Protein AF-A0A7S2H1B6-F1 (afdb_monomer)

Mean predicted aligned error: 14.21 Å

Radius of gyration: 17.43 Å; Cα contacts (8 Å, |Δi|>4): 157; chains: 1; bounding box: 43×39×37 Å

Secondary structure (DSSP, 8-state):
-EEE-TTS-EEEPPPSTTEEEETTTTEEEES---TTS---------B-SSS-----TTTTTS--EEEBSSTTEEEEE-TT--EEEEE-SSTT--EETTTTEE-

Organism: NCBI:txid374047

Foldseek 3Di:
DWDADPVGDIDDDDAPPQWDQDPQVNHTDHDDDPPPDPPPPPPQQAADPPPRQPQDLVPPPPDQWAHHPDQQWIWGADNRSDIDIDGAPDPPWGQDRVVSHTD

pLDDT: mean 76.03, std 14.09, range [40.44, 95.69]

Sequence (103 aa):
FVQCSEYGDCDVMPCPTDEVWSVEAYTCVWSPIPSSMPTSAPTPYTFNCDDKNPCDPLFTAFEYYYPHVEEDKFVQCDAHGGCYVRPCPEIDEVWDKDLKTCV

Structure (mmCIF, N/CA/C/O backbone):
data_AF-A0A7S2H1B6-F1
#
_entry.id   AF-A0A7S2H1B6-F1
#
loop_
_atom_site.group_PDB
_atom_site.id
_atom_site.type_symbol
_atom_site.label_atom_id
_atom_site.label_alt_id
_atom_site.label_comp_id
_atom_site.label_asym_id
_atom_site.label_entity_id
_atom_site.label_seq_id
_atom_site.pdbx_PDB_ins_code
_atom_site.Cartn_x
_atom_site.Cartn_y
_atom_site.Cartn_z
_atom_site.occupancy
_atom_site.B_iso_or_equiv
_atom_site.auth_seq_id
_atom_site.auth_comp_id
_atom_site.auth_asym_id
_atom_site.auth_atom_id
_atom_site.pdbx_PDB_model_num
ATOM 1 N N . PHE A 1 1 ? -0.093 22.857 -9.497 1.00 72.75 1 PHE A N 1
ATOM 2 C CA . PHE A 1 1 ? 0.487 21.908 -8.527 1.00 72.75 1 PHE A CA 1
ATOM 3 C C . PHE A 1 1 ? 1.925 22.267 -8.239 1.00 72.75 1 PHE A C 1
ATOM 5 O O . PHE A 1 1 ? 2.485 23.063 -8.979 1.00 72.75 1 PHE A O 1
ATOM 12 N N . VAL A 1 2 ? 2.500 21.740 -7.158 1.00 77.62 2 VAL A N 1
ATOM 13 C CA . VAL A 1 2 ? 3.910 21.972 -6.823 1.00 77.62 2 VAL A CA 1
ATOM 14 C C . VAL A 1 2 ? 4.702 20.751 -7.253 1.00 77.62 2 VAL A C 1
ATOM 16 O O . VAL A 1 2 ? 4.396 19.643 -6.820 1.00 77.62 2 VAL A O 1
ATOM 19 N N . GLN A 1 3 ? 5.686 20.957 -8.120 1.00 67.81 3 GLN A N 1
ATOM 20 C CA . GLN A 1 3 ? 6.648 19.927 -8.485 1.00 67.81 3 GLN A CA 1
ATOM 21 C C . GLN A 1 3 ? 8.001 20.340 -7.920 1.00 67.81 3 GLN A C 1
ATOM 23 O O . GLN A 1 3 ? 8.445 21.462 -8.148 1.00 67.81 3 GLN A O 1
ATOM 28 N N . CYS A 1 4 ? 8.629 19.448 -7.160 1.00 77.00 4 CYS A N 1
ATOM 29 C CA . CYS A 1 4 ? 9.953 19.688 -6.605 1.00 77.00 4 CYS A CA 1
ATOM 30 C C . CYS A 1 4 ? 10.996 18.890 -7.388 1.00 77.00 4 CYS A C 1
ATOM 32 O O . CYS A 1 4 ? 10.768 17.730 -7.740 1.00 77.00 4 CYS A O 1
ATOM 34 N N . SER A 1 5 ? 12.127 19.527 -7.672 1.00 75.56 5 SER A N 1
ATOM 35 C CA . SER A 1 5 ? 13.293 18.893 -8.282 1.00 75.56 5 SER A CA 1
ATOM 36 C C . SER A 1 5 ? 14.127 18.144 -7.237 1.00 75.56 5 SER A C 1
ATOM 38 O O . SER A 1 5 ? 14.005 18.370 -6.032 1.00 75.56 5 SER A O 1
ATOM 40 N N . GLU A 1 6 ? 15.029 17.280 -7.704 1.00 71.69 6 GLU A N 1
ATOM 41 C CA . GLU A 1 6 ? 15.975 16.543 -6.851 1.00 71.69 6 GLU A CA 1
ATOM 42 C C . GLU A 1 6 ? 16.946 17.451 -6.068 1.00 71.69 6 GLU A C 1
ATOM 44 O O . GLU A 1 6 ? 17.542 17.016 -5.085 1.00 71.69 6 GLU A O 1
ATOM 49 N N . TYR A 1 7 ? 17.071 18.723 -6.463 1.00 76.81 7 TYR A N 1
ATOM 50 C CA . TYR A 1 7 ? 17.921 19.723 -5.812 1.00 76.81 7 TYR A CA 1
ATOM 51 C C . TYR A 1 7 ? 17.175 20.580 -4.774 1.00 76.81 7 TYR A C 1
ATOM 53 O O . TYR A 1 7 ? 17.792 21.418 -4.118 1.00 76.81 7 TYR A O 1
ATOM 61 N N . GLY A 1 8 ? 15.874 20.333 -4.566 1.00 68.81 8 GLY A N 1
ATOM 62 C CA . GLY A 1 8 ? 15.062 21.002 -3.543 1.00 68.81 8 GLY A CA 1
ATOM 63 C C . GLY A 1 8 ? 14.363 22.283 -4.004 1.00 68.81 8 GLY A C 1
ATOM 64 O O . GLY A 1 8 ? 13.673 22.916 -3.206 1.00 68.81 8 GLY A O 1
ATOM 65 N N . ASP A 1 9 ? 14.492 22.655 -5.276 1.00 74.69 9 ASP A N 1
ATOM 66 C CA . ASP A 1 9 ? 13.704 23.734 -5.872 1.00 74.69 9 ASP A CA 1
ATOM 67 C C . ASP A 1 9 ? 12.284 23.243 -6.167 1.00 74.69 9 ASP A C 1
ATOM 69 O O . ASP A 1 9 ? 12.111 22.204 -6.808 1.00 74.69 9 ASP A O 1
ATOM 73 N N . CYS A 1 10 ? 11.275 23.975 -5.691 1.00 75.31 10 CYS A N 1
ATOM 74 C CA . CYS A 1 10 ? 9.866 23.661 -5.905 1.00 75.31 10 CYS A CA 1
ATOM 75 C C . CYS A 1 10 ? 9.196 24.757 -6.733 1.00 75.31 10 CYS A C 1
ATOM 77 O O . CYS A 1 10 ? 9.126 25.911 -6.304 1.00 75.31 10 CYS A O 1
ATOM 79 N N . ASP A 1 11 ? 8.638 24.369 -7.877 1.00 77.19 11 ASP A N 1
ATOM 80 C CA . ASP A 1 11 ? 7.974 25.273 -8.810 1.00 77.19 11 ASP A CA 1
ATOM 81 C C . ASP A 1 11 ? 6.460 25.045 -8.829 1.00 77.19 11 ASP A C 1
ATOM 83 O O . ASP A 1 11 ? 5.958 23.914 -8.780 1.00 77.19 11 ASP A O 1
ATOM 87 N N . VAL A 1 12 ? 5.709 26.148 -8.913 1.00 73.88 12 VAL A N 1
ATOM 88 C CA . VAL A 1 12 ? 4.254 26.110 -9.088 1.00 73.88 12 VAL A CA 1
ATOM 89 C C . VAL A 1 12 ? 3.945 25.940 -10.570 1.00 73.88 12 VAL A C 1
ATOM 91 O O . VAL A 1 12 ? 4.035 26.882 -11.355 1.00 73.88 12 VAL A O 1
ATOM 94 N N . MET A 1 13 ? 3.523 24.735 -10.937 1.00 73.69 13 MET A N 1
ATOM 95 C CA . MET A 1 13 ? 3.112 24.393 -12.292 1.00 73.69 13 MET A CA 1
ATOM 96 C C . MET A 1 13 ? 1.614 24.667 -12.487 1.00 73.69 13 MET A C 1
ATOM 98 O O . MET A 1 13 ? 0.791 24.153 -11.713 1.00 73.69 13 MET A O 1
ATOM 102 N N . PRO A 1 14 ? 1.223 25.465 -13.498 1.00 72.00 14 PRO A N 1
ATOM 103 C CA . PRO A 1 14 ? -0.177 25.608 -13.865 1.00 72.00 14 PRO A CA 1
ATOM 104 C C . PRO A 1 14 ? -0.695 24.293 -14.457 1.00 72.00 14 PRO A C 1
ATOM 106 O O . PRO A 1 14 ? 0.049 23.544 -15.090 1.00 72.00 14 PRO A O 1
ATOM 109 N N . CYS A 1 15 ? -1.978 24.010 -14.251 1.00 75.06 15 CYS A N 1
ATOM 110 C CA . CYS A 1 15 ? -2.629 22.924 -14.970 1.00 75.06 15 CYS A CA 1
ATOM 111 C C . CYS A 1 15 ? -2.745 23.261 -16.471 1.00 75.06 15 CYS A C 1
ATOM 113 O O . CYS A 1 15 ? -2.733 24.446 -16.834 1.00 75.06 15 CYS A O 1
ATOM 115 N N . PRO A 1 16 ? -2.864 22.243 -17.343 1.00 76.06 16 PRO A N 1
ATOM 116 C CA . PRO A 1 16 ? -3.269 22.419 -18.735 1.00 76.06 16 PRO A CA 1
ATOM 117 C C . PRO A 1 16 ? -4.541 23.272 -18.856 1.00 76.06 16 PRO A C 1
ATOM 119 O O . PRO A 1 16 ? -5.329 23.385 -17.915 1.00 76.06 16 PRO A O 1
ATOM 122 N N . THR A 1 17 ? -4.734 23.912 -20.011 1.00 66.69 17 THR A N 1
ATOM 123 C CA . THR A 1 17 ? -5.869 24.819 -20.233 1.00 66.69 17 THR A CA 1
ATOM 124 C C . THR A 1 17 ? -7.199 24.102 -19.967 1.00 66.69 17 THR A C 1
ATOM 126 O O . THR A 1 17 ? -7.410 23.003 -20.463 1.00 66.69 17 THR A O 1
ATOM 129 N N . ASP A 1 18 ? -8.063 24.747 -19.175 1.00 65.81 18 ASP A N 1
ATOM 130 C CA . ASP A 1 18 ? -9.376 24.271 -18.699 1.00 65.81 18 ASP A CA 1
ATOM 131 C C . ASP A 1 18 ? -9.373 23.215 -17.578 1.00 65.81 18 ASP A C 1
ATOM 133 O O . ASP A 1 18 ? -10.437 22.746 -17.165 1.00 65.81 18 ASP A O 1
ATOM 137 N N . GLU A 1 19 ? -8.215 22.903 -16.994 1.00 75.38 19 GLU A N 1
ATOM 138 C CA . GLU A 1 19 ? -8.119 21.999 -15.846 1.00 75.38 19 GLU A CA 1
ATOM 139 C C . GLU A 1 19 ? -7.810 22.732 -14.530 1.00 75.38 19 GLU A C 1
ATOM 141 O O . GLU A 1 19 ? -7.120 23.754 -14.486 1.00 75.38 19 GLU A O 1
ATOM 146 N N . VAL A 1 20 ? -8.312 22.188 -13.421 1.00 78.31 20 VAL A N 1
ATOM 147 C CA . VAL A 1 20 ? -8.086 22.693 -12.061 1.00 78.31 20 VAL A CA 1
ATOM 148 C C . VAL A 1 20 ? -7.357 21.629 -11.247 1.00 78.31 20 VAL A C 1
ATOM 150 O O . VAL A 1 20 ? -7.659 20.443 -11.349 1.00 78.31 20 VAL A O 1
ATOM 153 N N . TRP A 1 21 ? -6.390 22.042 -10.426 1.00 73.06 21 TRP A N 1
ATOM 154 C CA . TRP A 1 21 ? -5.665 21.121 -9.550 1.00 73.06 21 TRP A CA 1
ATOM 155 C C . TRP A 1 21 ? -6.593 20.525 -8.487 1.00 73.06 21 TRP A C 1
ATOM 157 O O . TRP A 1 21 ? -7.165 21.267 -7.685 1.00 73.06 21 TRP A O 1
ATOM 167 N N . SER A 1 22 ? -6.690 19.196 -8.450 1.00 70.62 22 SER A N 1
ATOM 168 C CA . SER A 1 22 ? -7.371 18.460 -7.390 1.00 70.62 22 SER A CA 1
ATOM 169 C C . SER A 1 22 ? -6.349 17.883 -6.420 1.00 70.62 22 SER A C 1
ATOM 171 O O . SER A 1 22 ? -5.530 17.041 -6.784 1.00 70.62 22 SER A O 1
ATOM 173 N N . VAL A 1 23 ? -6.425 18.319 -5.162 1.00 61.06 23 VAL A N 1
ATOM 174 C CA . VAL A 1 23 ? -5.630 17.740 -4.069 1.00 61.06 23 VAL A CA 1
ATOM 175 C C . VAL A 1 23 ? -6.069 16.299 -3.794 1.00 61.06 23 VAL A C 1
ATOM 177 O O . VAL A 1 23 ? -5.233 15.462 -3.482 1.00 61.06 23 VAL A O 1
ATOM 180 N N . GLU A 1 24 ? -7.359 15.998 -3.970 1.00 58.72 24 GLU A N 1
ATOM 181 C CA . GLU A 1 24 ? -7.935 14.670 -3.720 1.00 58.72 24 GLU A CA 1
ATOM 182 C C . GLU A 1 24 ? -7.471 13.630 -4.742 1.00 58.72 24 GLU A C 1
ATOM 184 O O . GLU A 1 24 ? -7.194 12.489 -4.387 1.00 58.72 24 GLU A O 1
ATOM 189 N N . ALA A 1 25 ? -7.376 14.027 -6.012 1.00 59.69 25 ALA A N 1
ATOM 190 C CA . ALA A 1 25 ? -6.928 13.151 -7.091 1.00 59.69 25 ALA A CA 1
ATOM 191 C C . ALA A 1 25 ? -5.417 13.267 -7.365 1.00 59.69 25 ALA A C 1
ATOM 193 O O . ALA A 1 25 ? -4.900 12.564 -8.229 1.00 59.69 25 ALA A O 1
ATOM 194 N N . TYR A 1 26 ? -4.729 14.182 -6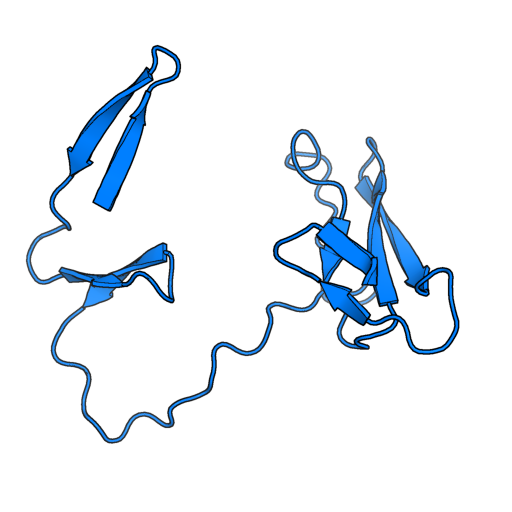.669 1.00 70.00 26 TYR A N 1
ATOM 195 C CA . TYR A 1 26 ? -3.328 14.552 -6.888 1.00 70.00 26 TYR A CA 1
ATOM 196 C C . TYR A 1 26 ? -2.983 14.789 -8.374 1.00 70.00 26 TYR A C 1
ATOM 198 O O . TYR A 1 26 ? -1.896 14.466 -8.851 1.00 70.00 26 TYR A O 1
ATOM 206 N N . THR A 1 27 ? -3.943 15.336 -9.126 1.00 72.44 27 THR A N 1
ATOM 207 C CA . THR A 1 27 ? -3.853 15.574 -10.571 1.00 72.44 27 THR A CA 1
ATOM 208 C C . THR A 1 27 ? -4.760 16.732 -10.993 1.00 72.44 27 THR A C 1
ATOM 210 O O . THR A 1 27 ? -5.624 17.185 -10.235 1.00 72.44 27 THR A O 1
ATOM 213 N N . CYS A 1 28 ? -4.561 17.240 -12.205 1.00 79.25 28 CYS A N 1
ATOM 214 C CA . CYS A 1 28 ? -5.433 18.237 -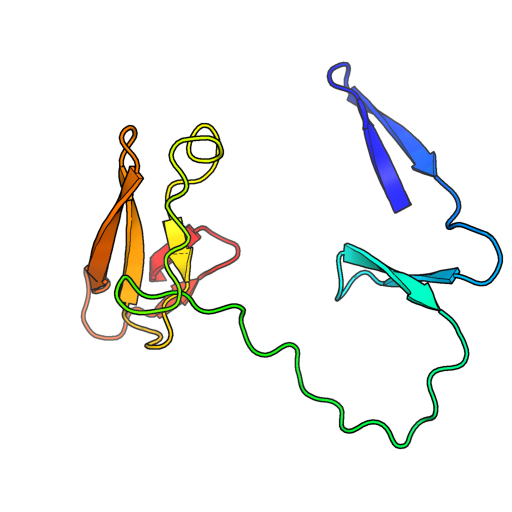12.814 1.00 79.25 28 CYS A CA 1
ATOM 215 C C . CYS A 1 28 ? -6.710 17.564 -13.354 1.00 79.25 28 CYS A C 1
ATOM 217 O O . CYS A 1 28 ? -6.655 16.480 -13.934 1.00 79.25 28 CYS A O 1
ATOM 219 N N . VAL A 1 29 ? -7.870 18.181 -13.116 1.00 77.12 29 VAL A N 1
ATOM 220 C CA . VAL A 1 29 ? -9.188 17.657 -13.515 1.00 77.12 29 VAL A CA 1
ATOM 221 C C . VAL A 1 29 ? -9.985 18.703 -14.294 1.00 77.12 29 VAL A C 1
ATOM 223 O O . VAL A 1 29 ? -9.888 19.899 -14.017 1.00 77.12 29 VAL A O 1
ATOM 226 N N . TRP A 1 30 ? -10.788 18.265 -15.267 1.00 74.06 30 TRP A N 1
ATOM 227 C CA . TRP A 1 30 ? -11.583 19.151 -16.125 1.00 74.06 30 TRP A CA 1
ATOM 228 C C . TRP A 1 30 ? -12.782 19.755 -15.371 1.00 74.06 30 TRP A C 1
ATOM 230 O O . TRP A 1 30 ? -13.471 19.060 -14.621 1.00 74.06 30 TRP A O 1
ATOM 240 N N . SER A 1 31 ? -13.048 21.048 -15.578 1.00 61.00 31 SER A N 1
ATOM 241 C CA . SER A 1 31 ? -14.196 21.777 -15.012 1.00 61.00 31 SER A CA 1
ATOM 242 C C . SER A 1 31 ? -15.180 22.131 -16.141 1.00 61.00 31 SER A C 1
ATOM 244 O O . SER A 1 31 ? -14.715 22.502 -17.218 1.00 61.00 31 SER A O 1
ATOM 246 N N . PRO A 1 32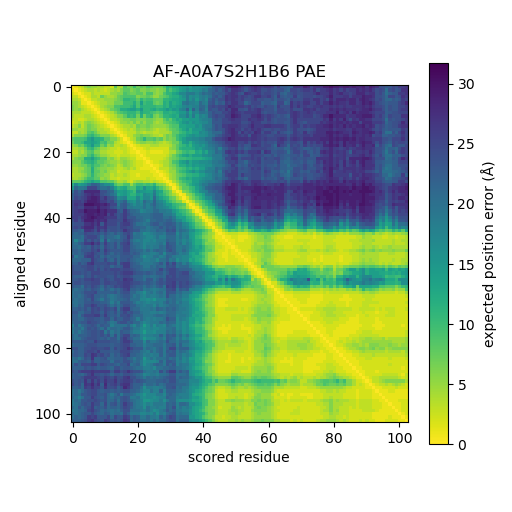 ? -16.518 22.056 -15.972 1.00 59.62 32 PRO A N 1
ATOM 247 C CA . PRO A 1 32 ? -17.270 22.020 -14.723 1.00 59.62 32 PRO A CA 1
ATOM 248 C C . PRO A 1 32 ? -17.727 20.607 -14.347 1.00 59.62 32 PRO A C 1
ATOM 250 O O . PRO A 1 32 ? -18.322 19.893 -15.150 1.00 59.62 32 PRO A O 1
ATOM 253 N N . ILE A 1 33 ? -17.519 20.230 -13.088 1.00 59.00 33 ILE A N 1
ATOM 254 C CA . ILE A 1 33 ? -18.066 18.995 -12.521 1.00 59.00 33 ILE A CA 1
ATOM 255 C C . ILE A 1 33 ? -19.583 19.209 -12.334 1.00 59.00 33 ILE A C 1
ATOM 257 O O . ILE A 1 33 ? -19.965 20.054 -11.518 1.00 59.00 33 ILE A O 1
ATOM 261 N N . PRO A 1 34 ? -20.489 18.521 -13.058 1.00 49.75 34 PRO A N 1
ATOM 262 C CA . PRO A 1 34 ? -21.910 18.591 -12.742 1.00 49.75 34 PRO A CA 1
ATOM 263 C C . PRO A 1 34 ? -22.138 18.001 -11.343 1.00 49.75 34 PRO A C 1
ATOM 265 O O . PRO A 1 34 ? -21.762 16.860 -11.075 1.00 49.75 34 PRO A O 1
ATOM 268 N N . SER A 1 35 ? -22.783 18.768 -10.457 1.00 54.66 35 SER A N 1
ATOM 269 C CA . SER A 1 35 ? -23.079 18.442 -9.044 1.00 54.66 35 SER A CA 1
ATOM 270 C C . SER A 1 35 ? -24.000 17.225 -8.823 1.00 54.66 35 SER A C 1
ATOM 272 O O . SER A 1 35 ? -24.560 17.057 -7.743 1.00 54.66 35 SER A O 1
ATOM 274 N N . SER A 1 36 ? -24.196 16.396 -9.846 1.00 46.84 36 SER A N 1
ATOM 275 C CA . SER A 1 36 ? -25.002 15.176 -9.844 1.00 46.84 36 SER A CA 1
ATOM 276 C C . SER A 1 36 ? -24.199 13.920 -10.187 1.00 46.84 36 SER A C 1
ATOM 278 O O . SER A 1 36 ? -24.784 12.838 -10.265 1.00 46.84 36 SER A O 1
ATOM 280 N N . MET A 1 37 ? -22.876 14.020 -10.366 1.00 48.66 37 MET A N 1
ATOM 281 C CA . MET A 1 37 ? -22.046 12.824 -10.259 1.00 48.66 37 MET A CA 1
ATOM 282 C C . MET A 1 37 ? -22.193 12.293 -8.832 1.00 48.66 37 MET A C 1
ATOM 284 O O . MET A 1 37 ? -22.062 13.084 -7.893 1.00 48.66 37 MET A O 1
ATOM 288 N N . PRO A 1 38 ? -22.493 10.995 -8.632 1.00 42.91 38 PRO A N 1
ATOM 289 C CA . PRO A 1 38 ? -22.363 10.425 -7.308 1.00 42.91 38 PRO A CA 1
ATOM 290 C C . PRO A 1 38 ? -20.953 10.774 -6.844 1.00 42.91 38 PRO A C 1
ATOM 292 O O . PRO A 1 38 ? -19.984 10.496 -7.553 1.00 42.91 38 PRO A O 1
ATOM 295 N N . THR A 1 39 ? -20.842 11.424 -5.687 1.00 42.62 39 THR A N 1
ATOM 296 C CA . THR A 1 39 ? -19.617 11.416 -4.898 1.00 42.62 39 THR A CA 1
ATOM 297 C C . THR A 1 39 ? -19.371 9.953 -4.547 1.00 42.62 39 THR A C 1
ATOM 299 O O . THR A 1 39 ? -19.671 9.490 -3.450 1.00 42.62 39 THR A O 1
ATOM 302 N N . SER A 1 40 ? -18.891 9.174 -5.514 1.00 40.44 40 SER A N 1
ATOM 303 C CA . SER A 1 40 ? -18.080 8.022 -5.220 1.00 40.44 40 SER A CA 1
ATOM 304 C C . SER A 1 40 ? -16.890 8.643 -4.522 1.00 40.44 40 SER A C 1
ATOM 306 O O . SER A 1 40 ? -16.014 9.215 -5.168 1.00 40.44 40 SER A O 1
ATOM 308 N N . ALA A 1 41 ? -16.912 8.598 -3.186 1.00 44.84 41 ALA A N 1
ATOM 309 C CA . ALA A 1 41 ? -15.689 8.633 -2.407 1.00 44.84 41 ALA A CA 1
ATOM 310 C C . ALA A 1 41 ? -14.639 7.853 -3.207 1.00 44.84 41 ALA A C 1
ATOM 312 O O . ALA A 1 41 ? -15.015 6.805 -3.753 1.00 44.84 41 ALA A O 1
ATOM 313 N 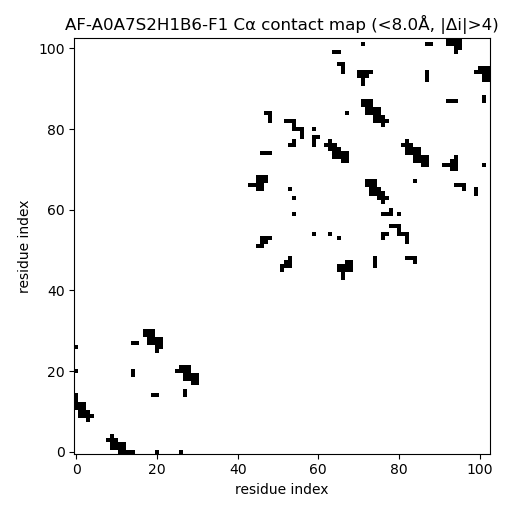N . PRO A 1 42 ? -13.400 8.355 -3.360 1.00 47.19 42 PRO A N 1
ATOM 314 C CA . PRO A 1 42 ? -12.368 7.613 -4.060 1.00 47.19 42 PRO A CA 1
ATOM 315 C C . PRO A 1 42 ? -12.370 6.222 -3.445 1.00 47.19 42 PRO A C 1
ATOM 317 O O . PRO A 1 42 ? -12.036 6.063 -2.271 1.00 47.19 42 PRO A O 1
ATO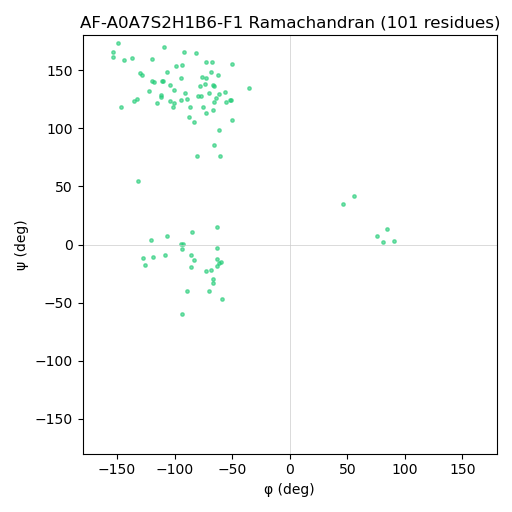M 320 N N . THR A 1 43 ? -12.877 5.235 -4.188 1.00 45.59 43 THR A N 1
ATOM 321 C CA . THR A 1 43 ? -12.834 3.855 -3.733 1.00 45.59 43 THR A CA 1
ATOM 322 C C . THR A 1 43 ? -11.362 3.630 -3.460 1.00 45.59 43 THR A C 1
ATOM 324 O O . THR A 1 43 ? -10.572 3.916 -4.372 1.00 45.59 43 THR A O 1
ATOM 327 N N . PRO A 1 44 ? -10.967 3.247 -2.234 1.00 57.41 44 PRO A N 1
ATOM 328 C CA . PRO A 1 44 ? -9.564 3.013 -1.961 1.00 57.41 44 PRO A CA 1
ATOM 329 C C . PRO A 1 44 ? -9.082 2.066 -3.060 1.00 57.41 44 PRO A C 1
ATOM 331 O O . PRO A 1 44 ? -9.745 1.072 -3.360 1.00 57.41 44 PRO A O 1
ATOM 334 N N . TYR A 1 45 ? -8.036 2.468 -3.778 1.00 71.88 4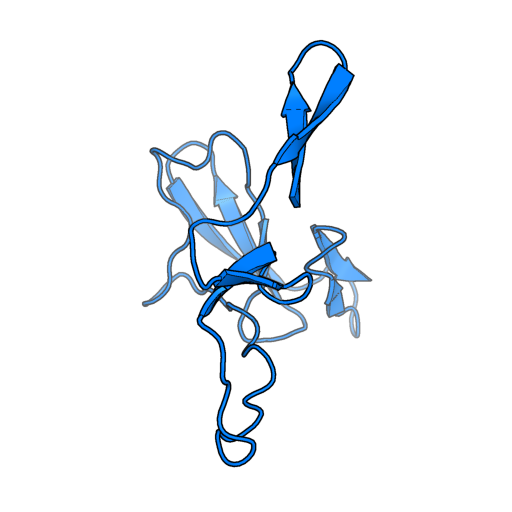5 TYR A N 1
ATOM 335 C CA . TYR A 1 45 ? -7.426 1.664 -4.828 1.00 71.88 45 TYR A CA 1
ATOM 336 C C . TYR A 1 45 ? -6.827 0.444 -4.133 1.00 71.88 45 TYR A C 1
ATOM 338 O O . TYR A 1 45 ? -5.697 0.476 -3.671 1.00 71.88 45 TYR A O 1
ATOM 346 N N . THR A 1 46 ? -7.644 -0.584 -3.933 1.00 83.69 46 THR A N 1
ATOM 347 C CA . THR A 1 46 ? -7.275 -1.785 -3.197 1.00 83.69 46 THR A CA 1
ATOM 348 C C . THR A 1 46 ? -6.788 -2.848 -4.158 1.00 83.69 46 THR A C 1
ATOM 350 O O . THR A 1 46 ? -7.292 -3.000 -5.277 1.00 83.69 46 THR A O 1
ATOM 353 N N . PHE A 1 47 ? -5.790 -3.584 -3.698 1.00 87.81 47 PHE A N 1
ATOM 354 C CA . PHE A 1 47 ? -5.067 -4.572 -4.473 1.00 87.81 47 PHE A CA 1
ATOM 355 C C . PHE A 1 47 ? -5.199 -5.954 -3.840 1.00 87.81 47 PHE A C 1
ATOM 357 O O . PHE A 1 47 ? -5.517 -6.090 -2.659 1.00 87.81 47 PHE A O 1
ATOM 364 N N . ASN A 1 48 ? -4.965 -6.987 -4.640 1.00 87.88 48 ASN A N 1
ATOM 365 C CA . ASN A 1 48 ? -4.915 -8.384 -4.212 1.00 87.88 48 ASN A CA 1
ATOM 366 C C . ASN A 1 48 ? -3.931 -9.143 -5.117 1.00 87.88 48 ASN A C 1
ATOM 368 O O . ASN A 1 48 ? -3.445 -8.591 -6.098 1.00 87.88 48 ASN A O 1
ATOM 372 N N . CYS A 1 49 ? -3.630 -10.403 -4.817 1.00 89.31 49 CYS A N 1
ATOM 373 C CA . CYS A 1 49 ? -2.717 -11.185 -5.658 1.00 89.31 49 CYS A CA 1
ATOM 374 C C . CYS A 1 49 ? -3.420 -12.011 -6.748 1.00 89.31 49 CYS A C 1
ATOM 376 O O . CYS A 1 49 ? -2.739 -12.699 -7.505 1.00 89.31 49 CYS A O 1
ATOM 378 N N . ASP A 1 50 ? -4.751 -11.941 -6.838 1.00 87.75 50 ASP A N 1
ATOM 379 C CA . ASP A 1 50 ? -5.566 -12.760 -7.738 1.00 87.75 50 ASP A CA 1
ATOM 380 C C . ASP A 1 50 ? -5.833 -12.052 -9.074 1.00 87.75 50 ASP A C 1
ATOM 382 O O . ASP A 1 50 ? -5.449 -12.541 -10.137 1.00 87.75 50 ASP A O 1
ATOM 386 N N . ASP A 1 51 ? -6.477 -10.885 -9.026 1.00 84.62 51 ASP A N 1
ATOM 387 C CA . ASP A 1 51 ? -6.938 -10.128 -10.195 1.00 84.62 51 ASP A CA 1
ATOM 388 C C . ASP A 1 51 ? -6.470 -8.661 -10.210 1.00 84.62 51 ASP A C 1
ATOM 390 O O . ASP A 1 51 ? -6.564 -7.997 -11.244 1.00 84.62 51 ASP A O 1
ATOM 394 N N . LYS A 1 52 ? -5.916 -8.160 -9.098 1.00 85.00 52 LYS A N 1
ATOM 395 C CA . LYS A 1 52 ? -5.443 -6.772 -8.936 1.00 85.00 52 LYS A CA 1
ATOM 396 C C . LYS A 1 52 ? -4.038 -6.708 -8.344 1.00 85.00 52 LYS A C 1
ATOM 398 O O . LYS A 1 52 ? -3.826 -6.052 -7.325 1.00 85.00 52 LYS A O 1
ATOM 403 N N . ASN A 1 53 ? -3.090 -7.396 -8.974 1.00 86.75 53 ASN A N 1
ATOM 404 C CA . ASN A 1 53 ? -1.710 -7.474 -8.498 1.00 86.75 53 ASN A CA 1
ATOM 405 C C . ASN A 1 53 ? -0.937 -6.162 -8.778 1.00 86.75 53 ASN A C 1
ATOM 407 O O . ASN A 1 53 ? -0.772 -5.813 -9.948 1.00 86.75 53 ASN A O 1
ATOM 411 N N . PRO A 1 54 ? -0.445 -5.449 -7.744 1.00 84.56 54 PRO A N 1
ATOM 412 C CA . PRO A 1 54 ? 0.340 -4.224 -7.902 1.00 84.56 54 PRO A CA 1
ATOM 413 C C . PRO A 1 54 ? 1.842 -4.487 -8.099 1.00 84.56 54 PRO A C 1
ATOM 415 O O . PRO A 1 54 ? 2.602 -3.562 -8.379 1.00 84.56 54 PRO A O 1
ATOM 418 N N . CYS A 1 55 ? 2.293 -5.730 -7.927 1.00 85.38 55 CYS A N 1
ATOM 419 C CA . CYS A 1 55 ? 3.698 -6.110 -7.955 1.00 85.38 55 CYS A CA 1
ATOM 420 C C . CYS A 1 55 ? 4.193 -6.259 -9.396 1.00 85.38 55 CYS A C 1
ATOM 422 O O . CYS A 1 55 ? 4.355 -7.367 -9.906 1.00 85.38 55 CYS A O 1
ATOM 424 N N . ASP A 1 56 ? 4.433 -5.129 -10.059 1.00 76.75 56 ASP A N 1
ATOM 425 C CA . ASP A 1 56 ? 5.084 -5.105 -11.367 1.00 76.75 56 ASP A CA 1
ATOM 426 C C . ASP A 1 56 ? 6.615 -5.071 -11.191 1.00 76.75 56 ASP A C 1
ATOM 428 O O . ASP A 1 56 ? 7.141 -4.095 -10.645 1.00 76.75 56 ASP A O 1
ATOM 432 N N . PRO A 1 57 ? 7.363 -6.086 -11.668 1.00 65.25 57 PRO A N 1
ATOM 433 C CA . PRO A 1 57 ? 8.821 -6.127 -11.546 1.00 65.25 57 PRO A CA 1
ATOM 434 C C . PRO A 1 57 ? 9.544 -4.947 -12.222 1.00 65.25 57 PRO A C 1
ATOM 436 O O . PRO A 1 57 ? 10.726 -4.734 -11.959 1.00 65.25 57 PRO A O 1
ATOM 439 N N . LEU A 1 58 ? 8.871 -4.178 -13.088 1.00 62.69 58 LEU A N 1
ATOM 440 C CA . LEU A 1 58 ? 9.417 -2.965 -13.705 1.00 62.69 58 LEU A CA 1
ATOM 441 C C . LEU A 1 58 ? 9.239 -1.705 -12.839 1.00 62.69 58 LEU A C 1
ATOM 443 O O . LEU A 1 58 ? 9.961 -0.730 -13.049 1.00 62.69 58 LEU A O 1
ATOM 447 N N . PHE A 1 59 ? 8.318 -1.718 -11.866 1.00 57.84 59 PHE A N 1
ATOM 448 C CA . PHE A 1 59 ? 7.966 -0.561 -11.026 1.00 57.84 59 PHE A CA 1
ATOM 449 C C . PHE A 1 59 ? 8.218 -0.775 -9.520 1.00 57.84 59 PHE A C 1
ATOM 451 O O . PHE A 1 59 ? 8.228 0.198 -8.764 1.00 57.84 59 PHE A O 1
ATOM 458 N N . THR A 1 60 ? 8.511 -2.003 -9.068 1.00 56.12 60 THR A N 1
ATOM 459 C CA . THR A 1 60 ? 8.788 -2.358 -7.654 1.00 56.12 60 THR A CA 1
ATOM 460 C C . THR A 1 60 ? 10.031 -1.701 -7.043 1.00 56.12 60 THR A C 1
ATOM 462 O O . THR A 1 60 ? 10.287 -1.866 -5.853 1.00 56.12 60 THR A O 1
ATOM 465 N N . ALA A 1 61 ? 10.801 -0.918 -7.803 1.00 55.31 61 ALA A N 1
ATOM 466 C CA . ALA A 1 61 ? 11.995 -0.245 -7.295 1.00 55.31 61 ALA A CA 1
ATOM 467 C C . ALA A 1 61 ? 11.708 0.787 -6.181 1.00 55.31 61 ALA A C 1
ATOM 469 O O . ALA A 1 61 ? 12.632 1.128 -5.442 1.00 55.31 61 ALA A O 1
ATOM 470 N N . PHE A 1 62 ? 10.463 1.263 -6.034 1.00 62.78 62 PHE A N 1
ATOM 471 C CA . PHE A 1 62 ? 10.131 2.351 -5.101 1.00 62.78 62 PHE A CA 1
ATOM 472 C C . PHE A 1 62 ? 9.014 2.049 -4.095 1.00 62.78 62 PHE A C 1
ATOM 474 O O . PHE A 1 62 ? 8.927 2.746 -3.087 1.00 62.78 62 PHE A O 1
ATOM 481 N N . GLU A 1 63 ? 8.184 1.024 -4.312 1.00 77.12 63 GLU A N 1
ATOM 482 C CA . GLU A 1 63 ? 7.016 0.777 -3.459 1.00 77.12 63 GLU A CA 1
ATOM 483 C C . GLU A 1 63 ? 6.722 -0.722 -3.308 1.00 77.12 63 GLU A C 1
ATOM 485 O O . GLU A 1 63 ? 6.450 -1.431 -4.278 1.00 77.12 63 GLU A O 1
ATOM 490 N N . TYR A 1 64 ? 6.796 -1.197 -2.060 1.00 87.31 64 TYR A N 1
ATOM 491 C CA . TYR A 1 64 ? 6.658 -2.612 -1.697 1.00 87.31 64 TYR A CA 1
ATOM 492 C C . TYR A 1 64 ? 5.350 -2.934 -0.973 1.00 87.31 64 TYR A C 1
ATOM 494 O O . TYR A 1 64 ? 5.068 -4.108 -0.754 1.00 87.31 64 TYR A O 1
ATOM 502 N N . TYR A 1 65 ? 4.566 -1.928 -0.579 1.00 89.56 65 TYR A N 1
ATOM 503 C CA . TYR A 1 65 ? 3.390 -2.120 0.264 1.00 89.56 65 TYR A CA 1
ATOM 504 C C . TYR A 1 65 ? 2.172 -1.373 -0.273 1.00 89.56 65 TYR A C 1
ATOM 506 O O . TYR A 1 65 ? 2.197 -0.152 -0.449 1.00 89.56 65 TYR A O 1
ATOM 514 N N . TYR A 1 66 ? 1.085 -2.110 -0.475 1.00 88.38 66 TYR A N 1
ATOM 515 C CA . TYR A 1 66 ? -0.144 -1.619 -1.087 1.00 88.38 66 TYR A CA 1
ATOM 516 C C . TYR A 1 66 ? -1.364 -1.991 -0.234 1.00 88.38 66 TYR A C 1
ATOM 518 O O . TYR A 1 66 ? -1.372 -3.050 0.395 1.00 88.38 66 TYR A O 1
ATOM 526 N N . PRO A 1 67 ? -2.413 -1.152 -0.210 1.00 89.69 67 PRO A N 1
ATOM 527 C CA . PRO A 1 67 ? -3.626 -1.442 0.551 1.00 89.69 67 PRO A CA 1
ATOM 528 C C . PRO A 1 67 ? -4.384 -2.645 -0.027 1.00 89.69 67 PRO A C 1
ATOM 530 O O . PRO A 1 67 ? -4.548 -2.758 -1.245 1.00 89.69 67 PRO A O 1
ATOM 533 N N . HIS A 1 68 ? -4.874 -3.525 0.848 1.00 89.19 68 HIS A N 1
ATOM 534 C CA . HIS A 1 68 ? -5.743 -4.642 0.475 1.00 89.19 68 HIS A CA 1
ATOM 535 C C . HIS A 1 68 ? -7.227 -4.248 0.575 1.00 89.19 68 HIS A C 1
ATOM 537 O O . HIS A 1 68 ? -7.573 -3.210 1.134 1.00 89.19 68 HIS A O 1
ATOM 543 N N . VAL A 1 69 ? -8.120 -5.056 -0.008 1.00 85.44 69 VAL A N 1
ATOM 544 C CA . VAL A 1 69 ? -9.580 -4.840 0.091 1.00 85.44 69 VAL A CA 1
ATOM 545 C C . VAL A 1 69 ? -10.107 -5.032 1.514 1.00 85.44 69 VAL A C 1
ATOM 547 O O . VAL A 1 69 ? -11.084 -4.398 1.901 1.00 85.44 69 VAL A O 1
ATOM 550 N N . GLU A 1 70 ? -9.447 -5.897 2.276 1.00 86.62 70 GLU A N 1
ATOM 551 C CA . GLU A 1 70 ? -9.672 -6.083 3.709 1.00 86.62 70 GLU A CA 1
ATOM 552 C C . GLU A 1 70 ? -8.740 -5.143 4.473 1.00 86.62 70 GLU A C 1
ATOM 554 O O . GLU A 1 70 ? -7.548 -5.085 4.174 1.00 86.62 70 GLU A O 1
ATOM 559 N N . GLU A 1 71 ? -9.301 -4.394 5.418 1.00 87.31 71 GLU A N 1
ATOM 560 C CA . GLU A 1 71 ? -8.622 -3.299 6.116 1.00 87.31 71 GLU A CA 1
ATOM 561 C C . GLU A 1 71 ? -7.561 -3.784 7.116 1.00 87.31 71 GLU A C 1
ATOM 563 O O . GLU A 1 71 ? -6.597 -3.076 7.376 1.00 87.31 71 GLU A O 1
ATOM 568 N N . ASP A 1 72 ? -7.667 -5.025 7.587 1.00 88.75 72 ASP A N 1
ATOM 569 C CA . ASP A 1 72 ? -6.701 -5.720 8.446 1.00 88.75 72 ASP A CA 1
ATOM 570 C C . ASP A 1 72 ? -5.571 -6.399 7.648 1.00 88.75 72 ASP A C 1
ATOM 572 O O . ASP A 1 72 ? -4.825 -7.224 8.182 1.00 88.75 72 ASP A O 1
ATOM 576 N N . LYS A 1 73 ? -5.459 -6.121 6.341 1.00 92.44 73 LYS A N 1
ATOM 577 C CA . LYS A 1 73 ? -4.479 -6.744 5.445 1.00 92.44 73 LYS A CA 1
ATOM 578 C C . LYS A 1 73 ? -3.835 -5.731 4.511 1.00 92.44 73 LYS A C 1
ATOM 580 O O . LYS A 1 73 ? -4.365 -4.668 4.200 1.00 92.44 73 LYS A O 1
ATOM 585 N N . PHE A 1 74 ? -2.691 -6.125 3.973 1.00 93.06 74 PHE A N 1
ATOM 586 C CA . PHE A 1 74 ? -1.974 -5.386 2.945 1.00 93.06 74 PHE A CA 1
ATOM 587 C C . PHE A 1 74 ? -1.316 -6.335 1.949 1.00 93.06 74 PHE A C 1
ATOM 589 O O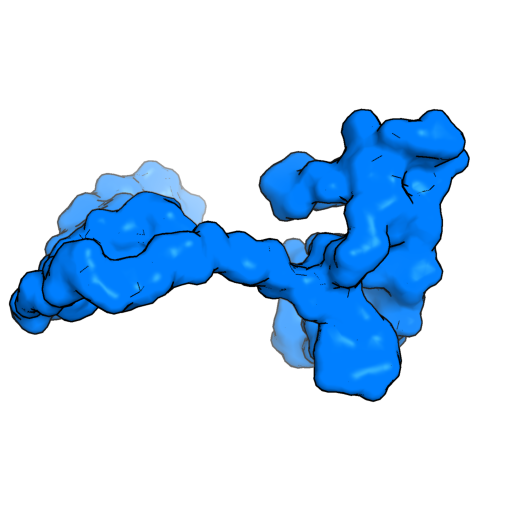 . PHE A 1 74 ? -1.088 -7.513 2.226 1.00 93.06 74 PHE A O 1
ATOM 596 N N . VAL A 1 75 ? -1.011 -5.820 0.764 1.00 93.44 75 VAL A N 1
ATOM 597 C CA . VAL A 1 75 ? -0.225 -6.527 -0.244 1.00 93.44 75 VAL A CA 1
ATOM 598 C C . VAL A 1 75 ? 1.233 -6.112 -0.101 1.00 93.44 75 VAL A C 1
ATOM 600 O O . VAL A 1 75 ? 1.564 -4.930 -0.168 1.00 93.44 75 VAL A O 1
ATOM 603 N N . GLN A 1 76 ? 2.102 -7.097 0.084 1.00 92.38 76 GLN A N 1
ATOM 604 C CA . GLN A 1 76 ? 3.548 -6.963 0.092 1.00 92.38 76 GLN A CA 1
ATOM 605 C C . GLN A 1 76 ? 4.106 -7.493 -1.228 1.00 92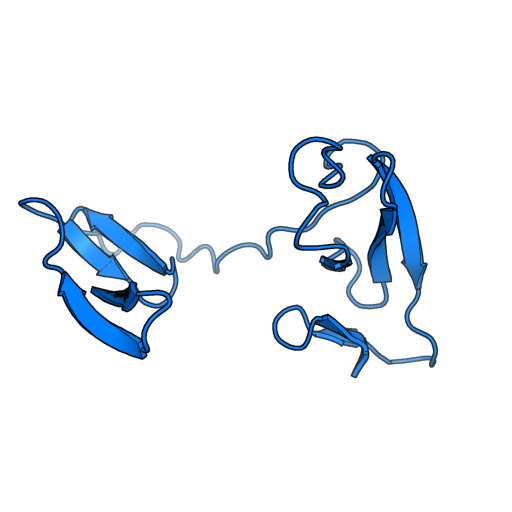.38 76 GLN A C 1
ATOM 607 O O . GLN A 1 76 ? 3.887 -8.655 -1.576 1.00 92.38 76 GLN A O 1
ATOM 612 N N . CYS A 1 77 ? 4.854 -6.654 -1.930 1.00 89.38 77 CYS A N 1
ATOM 613 C CA . CYS A 1 77 ? 5.623 -7.050 -3.098 1.00 89.38 77 CYS A CA 1
ATOM 614 C C . CYS A 1 77 ? 7.058 -7.415 -2.709 1.00 89.38 77 CYS A C 1
ATOM 616 O O . CYS A 1 77 ? 7.585 -6.913 -1.715 1.00 89.38 77 CYS A O 1
ATOM 618 N N . ASP A 1 78 ? 7.712 -8.260 -3.504 1.00 85.00 78 ASP A N 1
ATOM 619 C CA . ASP A 1 78 ? 9.159 -8.474 -3.433 1.00 85.00 78 ASP A CA 1
ATOM 620 C C . ASP A 1 78 ? 9.897 -7.875 -4.644 1.00 85.00 78 ASP A C 1
ATOM 622 O O . ASP A 1 78 ? 9.296 -7.446 -5.632 1.00 85.00 78 ASP A O 1
ATOM 626 N N . ALA A 1 79 ? 11.230 -7.840 -4.564 1.00 80.75 79 ALA A N 1
ATOM 627 C CA . ALA A 1 79 ? 12.090 -7.261 -5.601 1.00 80.75 79 ALA A CA 1
ATOM 628 C C . ALA A 1 79 ? 12.016 -7.986 -6.962 1.00 80.75 79 ALA A C 1
ATOM 630 O O . ALA A 1 79 ? 12.515 -7.467 -7.957 1.00 80.75 79 ALA A O 1
ATOM 631 N N . HIS A 1 80 ? 11.411 -9.173 -7.018 1.00 81.69 80 HIS A N 1
ATOM 632 C CA . HIS A 1 80 ? 11.239 -9.972 -8.230 1.00 81.69 80 HIS A CA 1
ATOM 633 C C . HIS A 1 80 ? 9.785 -9.960 -8.736 1.00 81.69 80 HIS A C 1
ATOM 635 O O . HIS A 1 80 ? 9.468 -10.690 -9.675 1.00 81.69 80 HIS A O 1
ATOM 641 N N . GLY A 1 81 ? 8.906 -9.143 -8.139 1.00 81.50 81 GLY A N 1
ATOM 642 C CA . GLY A 1 81 ? 7.487 -9.061 -8.502 1.00 81.50 81 GLY A CA 1
ATOM 643 C C . GLY A 1 81 ? 6.602 -10.119 -7.832 1.00 81.50 81 GLY A C 1
ATOM 644 O O . GLY A 1 81 ? 5.456 -10.306 -8.240 1.00 81.50 81 GLY A O 1
ATOM 645 N N . GLY A 1 82 ? 7.095 -10.827 -6.813 1.00 87.06 82 GLY A N 1
ATOM 646 C CA . GLY A 1 82 ? 6.257 -11.709 -6.002 1.00 87.06 82 GLY A CA 1
ATOM 647 C C . GLY A 1 82 ? 5.224 -10.907 -5.211 1.00 87.06 82 GLY A C 1
ATOM 648 O O . GLY A 1 82 ? 5.558 -9.870 -4.648 1.00 87.06 82 GLY A O 1
ATOM 649 N N . CYS A 1 83 ? 3.980 -11.390 -5.181 1.00 92.56 83 CYS A N 1
ATOM 650 C CA . CYS A 1 83 ? 2.850 -10.765 -4.493 1.00 92.56 83 CYS A CA 1
ATOM 651 C C . CYS A 1 83 ? 2.415 -11.614 -3.301 1.00 92.56 83 CYS A C 1
ATOM 653 O O . CYS A 1 83 ? 2.146 -12.809 -3.456 1.00 92.56 83 CYS A O 1
ATOM 655 N N . TYR A 1 84 ? 2.302 -10.993 -2.127 1.00 94.12 84 TYR A N 1
ATOM 656 C CA . TYR A 1 84 ? 1.889 -11.664 -0.898 1.00 94.12 84 TYR A CA 1
ATOM 657 C C . TYR A 1 84 ? 0.867 -10.821 -0.143 1.00 94.12 84 TYR A C 1
ATOM 659 O O . TYR A 1 84 ? 1.155 -9.692 0.239 1.00 94.12 84 TYR A O 1
ATOM 667 N N . VAL A 1 85 ? -0.306 -11.381 0.148 1.00 95.69 85 VAL A N 1
ATOM 668 C CA . VAL A 1 85 ? -1.246 -10.761 1.091 1.00 95.69 85 VAL A CA 1
ATOM 669 C C . VAL A 1 85 ? -0.787 -11.073 2.515 1.00 95.69 85 VAL A C 1
ATOM 671 O O . VAL A 1 85 ? -0.546 -12.233 2.864 1.00 95.69 85 VAL A O 1
ATOM 674 N N . ARG A 1 86 ? -0.645 -10.038 3.338 1.00 93.81 86 ARG A N 1
ATOM 675 C CA . ARG A 1 86 ? -0.192 -10.117 4.726 1.00 93.81 86 ARG A CA 1
ATOM 676 C C . ARG A 1 86 ? -1.257 -9.522 5.649 1.00 93.81 86 ARG A C 1
ATOM 678 O O . ARG A 1 86 ? -1.743 -8.437 5.347 1.00 93.81 86 ARG A O 1
ATOM 685 N N . PRO A 1 87 ? -1.622 -10.202 6.746 1.00 95.12 87 PRO A N 1
ATOM 686 C CA . PRO A 1 87 ? -2.428 -9.588 7.792 1.00 95.12 87 PRO A CA 1
ATOM 687 C C . PRO A 1 87 ? -1.605 -8.579 8.596 1.00 95.12 87 PRO A C 1
ATOM 689 O O . PRO A 1 87 ? -0.373 -8.688 8.659 1.00 95.12 87 PRO A O 1
ATOM 692 N N . CYS A 1 88 ? -2.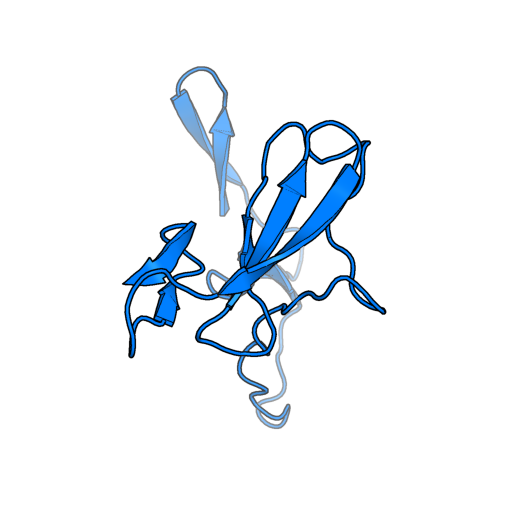294 -7.633 9.225 1.00 92.88 88 CYS A N 1
ATOM 693 C CA . CYS A 1 88 ? -1.704 -6.769 10.231 1.00 92.88 88 CYS A CA 1
ATOM 694 C C . CYS A 1 88 ? -1.206 -7.592 11.439 1.00 92.88 88 CYS A C 1
ATOM 696 O O . CYS A 1 88 ? -1.766 -8.654 11.734 1.00 92.88 88 CYS A O 1
ATOM 698 N N . PRO A 1 89 ? -0.102 -7.168 12.083 1.00 88.38 89 PRO A N 1
ATOM 699 C CA . PRO A 1 89 ? 0.508 -7.899 13.193 1.00 88.38 89 PRO A CA 1
ATOM 700 C C . PRO A 1 89 ? -0.412 -8.116 14.396 1.00 88.38 89 PRO A C 1
ATOM 702 O O . PRO A 1 89 ? -0.455 -9.232 14.922 1.00 88.38 89 PRO A O 1
ATOM 705 N N . GLU A 1 90 ? -1.112 -7.070 14.836 1.00 87.94 90 GLU A N 1
ATOM 706 C CA . GLU A 1 90 ? -1.988 -7.128 16.006 1.00 87.94 90 GLU A CA 1
ATOM 707 C C . GLU A 1 90 ? -3.454 -7.306 15.598 1.00 87.94 90 GLU A C 1
ATOM 709 O O . GLU A 1 90 ? -3.894 -6.931 14.509 1.00 87.94 90 GLU A O 1
ATOM 714 N N . ILE A 1 91 ? -4.232 -7.899 16.501 1.00 77.25 91 ILE A N 1
ATOM 715 C CA . ILE A 1 91 ? -5.682 -8.016 16.334 1.00 77.25 91 ILE A CA 1
ATOM 716 C C . ILE A 1 91 ? -6.269 -6.607 16.502 1.00 77.25 91 ILE A C 1
ATOM 718 O O . ILE A 1 91 ? -5.941 -5.936 17.476 1.00 77.25 91 ILE A O 1
ATOM 722 N N . ASP A 1 92 ? -7.124 -6.191 15.563 1.00 85.38 92 ASP A N 1
ATOM 723 C CA . ASP A 1 92 ? -7.768 -4.865 15.469 1.00 85.38 92 ASP A CA 1
ATOM 724 C C . ASP A 1 92 ? -6.918 -3.729 14.862 1.00 85.38 92 ASP A C 1
ATOM 726 O O . ASP A 1 92 ? -7.412 -2.606 14.746 1.00 85.38 92 ASP A O 1
ATOM 730 N N . GLU A 1 93 ? -5.686 -4.003 14.423 1.00 88.19 93 GLU A N 1
ATOM 731 C CA . GLU A 1 93 ? -4.920 -3.042 13.622 1.00 88.19 93 GLU A CA 1
ATOM 732 C C . GLU A 1 93 ? -5.474 -2.928 12.196 1.00 88.19 93 GLU A C 1
ATOM 734 O O . GLU A 1 93 ? -5.874 -3.920 11.572 1.00 88.19 93 GLU A O 1
ATOM 739 N N . VAL A 1 94 ? -5.435 -1.709 11.658 1.00 89.81 94 VAL A N 1
ATOM 740 C CA . VAL A 1 94 ? -5.898 -1.405 10.301 1.00 89.81 94 VAL A CA 1
ATOM 741 C C . VAL A 1 94 ? -4.748 -0.846 9.475 1.00 89.81 94 VAL A C 1
ATOM 743 O O . VAL A 1 94 ? -3.928 -0.064 9.950 1.00 89.81 94 VAL A O 1
ATOM 746 N N . TRP A 1 95 ? -4.676 -1.238 8.207 1.00 86.56 95 TRP A N 1
ATOM 747 C CA . TRP A 1 95 ? -3.687 -0.730 7.272 1.00 86.56 95 TRP A CA 1
ATOM 748 C C . TRP A 1 95 ? -3.911 0.757 6.964 1.00 86.56 95 TRP A C 1
ATOM 750 O O . TRP A 1 95 ? -4.880 1.146 6.304 1.00 86.56 95 TRP A O 1
ATOM 760 N N . ASP A 1 96 ? -2.949 1.588 7.356 1.00 86.50 96 ASP A N 1
ATOM 761 C CA . ASP A 1 96 ? -2.855 2.985 6.960 1.00 86.50 96 ASP A CA 1
ATOM 762 C C . ASP A 1 96 ? -2.081 3.094 5.637 1.00 86.50 96 ASP A C 1
ATOM 764 O O . ASP A 1 96 ? -0.868 2.877 5.541 1.00 86.50 96 ASP A O 1
ATOM 768 N N . LYS A 1 97 ? -2.809 3.439 4.573 1.00 79.88 97 LYS A N 1
ATOM 769 C CA . LYS A 1 97 ? -2.261 3.573 3.216 1.00 79.88 97 LYS A CA 1
ATOM 770 C C . LYS A 1 97 ? -1.299 4.753 3.047 1.00 79.88 97 LYS A C 1
ATOM 772 O O . LYS A 1 97 ? -0.531 4.734 2.082 1.00 79.88 97 LYS A O 1
ATOM 777 N N . ASP A 1 98 ? -1.377 5.759 3.915 1.00 80.81 98 ASP A N 1
ATOM 778 C CA . ASP A 1 98 ? -0.582 6.985 3.848 1.00 80.81 98 ASP A CA 1
ATOM 779 C C . ASP A 1 98 ? 0.736 6.790 4.610 1.00 80.81 98 ASP A C 1
ATOM 781 O O . ASP A 1 98 ? 1.802 7.163 4.118 1.00 80.81 98 ASP A O 1
ATOM 785 N N . LEU A 1 99 ? 0.679 6.115 5.764 1.00 83.81 99 LEU A N 1
ATOM 786 C CA . LEU A 1 99 ? 1.848 5.719 6.555 1.00 83.81 99 LEU A CA 1
ATOM 787 C C . LEU A 1 99 ? 2.510 4.425 6.066 1.00 83.81 99 LEU A C 1
ATOM 789 O O . LEU A 1 99 ? 3.633 4.126 6.474 1.00 83.81 99 LEU A O 1
ATOM 793 N N . LYS A 1 100 ? 1.834 3.668 5.193 1.00 83.88 100 LYS A N 1
ATOM 794 C CA . LYS A 1 100 ? 2.294 2.369 4.675 1.00 83.88 100 LYS A CA 1
ATOM 795 C C . LYS A 1 100 ? 2.609 1.381 5.799 1.00 83.88 100 LYS A C 1
ATOM 797 O O . LYS A 1 100 ? 3.612 0.667 5.752 1.00 83.88 100 LYS A O 1
ATOM 802 N N . THR A 1 101 ? 1.756 1.364 6.815 1.00 86.44 101 THR A N 1
ATOM 803 C CA . THR A 1 101 ? 1.897 0.516 8.000 1.00 86.44 101 THR A CA 1
ATOM 804 C C . THR A 1 101 ? 0.532 0.240 8.613 1.00 86.44 101 THR A C 1
ATOM 806 O O . THR A 1 101 ? -0.418 0.971 8.363 1.00 86.44 101 THR A O 1
ATOM 809 N N . CYS A 1 102 ? 0.442 -0.798 9.435 1.00 88.00 102 CYS A N 1
ATOM 810 C CA . CYS A 1 102 ? -0.711 -1.013 10.302 1.00 88.00 102 CYS A CA 1
ATOM 811 C C . CYS A 1 102 ? -0.656 -0.062 11.511 1.00 88.00 102 CYS A C 1
ATOM 813 O O . CYS A 1 102 ? 0.449 0.254 11.977 1.00 88.00 102 CYS A O 1
ATOM 815 N N . VAL A 1 103 ? -1.823 0.416 11.960 1.00 87.81 103 VAL A N 1
ATOM 816 C CA . VAL A 1 103 ? -2.018 1.351 13.087 1.00 87.81 103 VAL A CA 1
ATOM 817 C C . VAL A 1 103 ? -3.187 0.959 13.981 1.00 87.81 103 VAL A C 1
ATOM 819 O O . VAL A 1 103 ? -4.087 0.234 13.492 1.00 87.81 103 VAL A O 1
#

Solvent-accessible surface area (backbone atoms only — not comparable to full-atom values): 6430 Å² total; per-residue (Å²): 81,79,51,66,49,99,85,72,56,68,46,81,44,78,53,62,92,70,34,44,74,32,82,90,74,73,41,67,41,72,67,84,76,66,94,76,60,77,83,67,65,80,70,75,82,50,33,43,75,86,89,41,64,83,40,42,62,91,60,39,89,82,61,46,70,44,43,25,81,50,54,45,26,29,32,38,39,42,88,81,27,47,65,40,83,40,70,39,94,53,91,90,27,34,54,36,74,88,78,67,40,66,88